Protein AF-A0A351Y3A9-F1 (afdb_monomer)

Sequence (90 aa):
MLNISGKVIANYRLSHIYPTDIGTAHRTGDFHIHDLDMFSGYCAGRSLRQLLEEGFNGLTNRVQSAPPKNLQAAVNQMINFFGTLQNEWA

Nearest PDB structu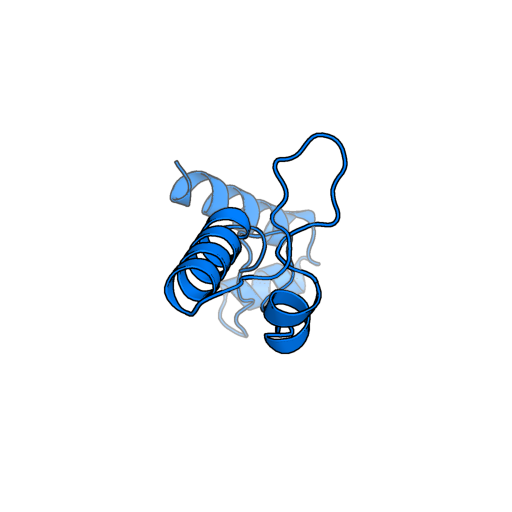res (foldseek):
  8p27-assembly1_A  TM=8.605E-01  e=9.328E-04  Segatella copri

Solvent-accessible surface area (backbone atoms only — not comparable to full-atom values): 5430 Å² total; per-residue (Å²): 113,66,71,62,55,27,54,50,42,28,51,49,38,39,72,72,68,44,57,66,68,60,29,44,34,44,74,75,59,80,44,82,77,77,64,53,52,52,99,51,54,58,77,82,88,76,63,64,64,52,42,53,73,56,17,61,63,92,57,86,99,53,92,64,39,67,46,46,90,47,70,69,50,43,53,50,50,51,52,50,50,56,63,69,49,63,83,61,45,93

Foldseek 3Di:
DLVVQLVVQLVCCLPPVDDVVVSVCCVVPVDHDPPSSAPAAADDDDDLVCCQQANADDDPPDDTDGHDPDPVSSVVSVVVVCVVCVRRHD

Mean predicted aligned error: 4.05 Å

Structure (mmCIF, N/CA/C/O backbone):
data_AF-A0A351Y3A9-F1
#
_entry.id   AF-A0A351Y3A9-F1
#
loop_
_atom_site.group_PDB
_atom_site.id
_atom_site.type_symbol
_atom_site.label_atom_id
_atom_site.label_alt_id
_atom_site.label_comp_id
_atom_site.label_asym_id
_atom_site.label_entity_id
_atom_site.label_seq_id
_atom_site.pdbx_PDB_ins_code
_atom_site.Cartn_x
_atom_site.Cartn_y
_atom_site.Cartn_z
_atom_site.occupancy
_atom_site.B_iso_or_equiv
_atom_site.auth_seq_id
_atom_site.auth_comp_id
_atom_site.auth_asym_id
_atom_site.auth_atom_id
_atom_site.pdbx_PDB_model_num
ATOM 1 N N . MET A 1 1 ? 2.694 14.860 11.561 1.00 71.06 1 MET A N 1
ATOM 2 C CA . MET A 1 1 ? 1.242 14.941 11.277 1.00 71.06 1 MET A CA 1
ATOM 3 C C . MET A 1 1 ? 0.597 13.567 11.091 1.00 71.06 1 MET A C 1
ATOM 5 O O . MET A 1 1 ? -0.438 13.357 11.704 1.00 71.06 1 MET A O 1
ATOM 9 N N . LEU A 1 2 ? 1.219 12.615 10.375 1.00 85.88 2 LEU A N 1
ATOM 10 C CA . LEU A 1 2 ? 0.646 11.280 10.099 1.00 85.88 2 LEU A CA 1
ATOM 11 C C . LEU A 1 2 ? 0.162 10.502 11.340 1.00 85.88 2 LEU A C 1
ATOM 13 O O . LEU A 1 2 ? -0.964 10.028 11.351 1.00 85.88 2 LEU A O 1
ATOM 17 N N . ASN A 1 3 ? 0.949 10.452 12.421 1.00 90.69 3 ASN A N 1
ATOM 18 C CA . ASN A 1 3 ? 0.573 9.721 13.644 1.00 90.69 3 ASN A CA 1
AT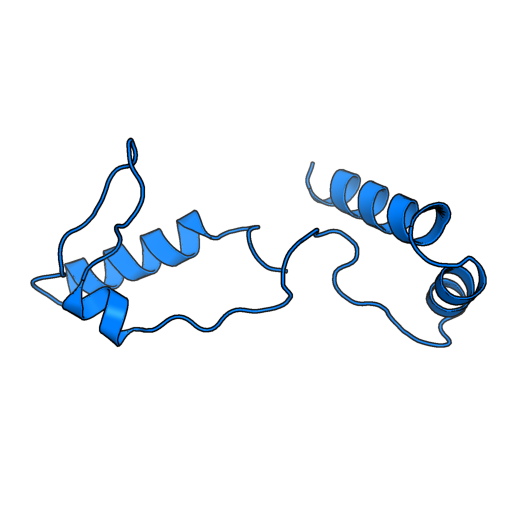OM 19 C C . ASN A 1 3 ? -0.747 10.210 14.274 1.00 90.69 3 ASN A C 1
ATOM 21 O O . ASN A 1 3 ? -1.571 9.412 14.712 1.00 90.69 3 ASN A O 1
ATOM 25 N N . ILE A 1 4 ? -0.960 11.530 14.327 1.00 95.19 4 ILE A N 1
ATOM 26 C CA . ILE A 1 4 ? -2.186 12.091 14.914 1.00 95.19 4 ILE A CA 1
ATOM 27 C C . ILE A 1 4 ? -3.379 11.742 14.023 1.00 95.19 4 ILE A C 1
ATOM 29 O O . ILE A 1 4 ? -4.380 11.235 14.522 1.00 95.19 4 ILE A O 1
ATOM 33 N N . SER A 1 5 ? -3.251 11.950 12.710 1.00 93.44 5 SER A N 1
ATOM 34 C CA . SER A 1 5 ? -4.294 11.617 11.737 1.00 93.44 5 SER A CA 1
ATOM 35 C C . SER A 1 5 ? -4.671 10.135 11.787 1.00 93.44 5 SER A C 1
ATOM 37 O O . SER A 1 5 ? -5.855 9.823 11.881 1.00 93.44 5 SER A O 1
ATOM 39 N N . GLY A 1 6 ? -3.686 9.233 11.819 1.00 93.88 6 GLY A N 1
ATOM 40 C CA . GLY A 1 6 ? -3.932 7.793 11.875 1.00 93.88 6 GLY A CA 1
ATOM 41 C C . GLY A 1 6 ? -4.675 7.367 13.141 1.00 93.88 6 GLY A C 1
ATOM 42 O O . GLY A 1 6 ? -5.677 6.658 13.067 1.00 93.88 6 GLY A O 1
ATOM 43 N N . LYS A 1 7 ? -4.286 7.898 14.309 1.00 95.56 7 LYS A N 1
ATOM 44 C CA . LYS A 1 7 ? -5.003 7.639 15.570 1.00 95.56 7 LYS A CA 1
ATOM 45 C C . LYS A 1 7 ? -6.440 8.157 15.559 1.00 95.56 7 LYS A C 1
ATOM 47 O O . LYS A 1 7 ? -7.318 7.503 16.125 1.00 95.56 7 LYS A O 1
ATOM 52 N N . VAL A 1 8 ? -6.687 9.317 14.948 1.00 96.44 8 VAL A N 1
ATOM 53 C CA . VAL A 1 8 ? -8.043 9.873 14.810 1.00 96.44 8 VAL A CA 1
ATOM 54 C C . VAL A 1 8 ? -8.895 8.976 13.912 1.00 96.44 8 VAL A C 1
ATOM 56 O O . VAL A 1 8 ? -10.001 8.614 14.307 1.00 96.44 8 VAL A O 1
ATOM 59 N N . ILE A 1 9 ? -8.370 8.560 12.754 1.00 95.75 9 ILE A N 1
ATOM 60 C CA . ILE A 1 9 ? -9.071 7.671 11.814 1.00 95.75 9 ILE A CA 1
ATOM 61 C C . ILE A 1 9 ? -9.376 6.321 12.473 1.00 95.75 9 ILE A C 1
ATOM 63 O O . ILE A 1 9 ? -10.525 5.877 12.446 1.00 95.75 9 ILE A O 1
ATOM 67 N N . ALA A 1 10 ? -8.390 5.707 13.130 1.00 96.50 10 ALA A N 1
ATOM 68 C CA . ALA A 1 10 ? -8.556 4.417 13.791 1.00 96.50 10 ALA A CA 1
ATOM 69 C C . ALA A 1 10 ? -9.650 4.457 14.871 1.00 96.50 10 ALA A C 1
ATOM 71 O O . ALA A 1 10 ? -10.545 3.608 14.895 1.00 96.50 10 ALA A O 1
ATOM 72 N N . ASN A 1 11 ? -9.638 5.485 15.728 1.00 96.62 11 ASN A N 1
ATOM 73 C CA . ASN A 1 11 ? -10.672 5.650 16.749 1.00 96.62 11 ASN A CA 1
ATOM 74 C C . ASN A 1 11 ? -12.043 5.945 16.144 1.00 96.62 11 ASN A C 1
ATOM 76 O O . ASN A 1 11 ? -13.038 5.391 16.607 1.00 96.62 11 ASN A O 1
ATOM 80 N N . TYR A 1 12 ? -12.106 6.780 15.104 1.00 97.00 12 TYR A N 1
ATOM 81 C CA . TYR A 1 12 ? -13.360 7.065 14.420 1.00 97.00 12 TYR A CA 1
ATOM 82 C C . TYR A 1 12 ? -13.989 5.781 13.872 1.00 97.00 12 TYR A C 1
ATOM 84 O O . TYR A 1 12 ? -15.170 5.541 14.116 1.00 97.00 12 TYR A O 1
ATOM 92 N N . ARG A 1 13 ? -13.198 4.912 13.228 1.00 96.19 13 ARG A N 1
ATOM 93 C CA . ARG A 1 13 ? -13.679 3.624 12.708 1.00 96.19 13 ARG A CA 1
ATOM 94 C C . ARG A 1 13 ? -14.216 2.707 13.788 1.00 96.19 13 ARG A C 1
ATOM 96 O O . ARG A 1 13 ? -15.332 2.216 13.652 1.00 96.19 13 ARG A O 1
ATOM 103 N N . LEU A 1 14 ? -13.446 2.490 14.852 1.00 97.38 14 LEU A N 1
ATOM 104 C CA . LEU A 1 14 ? -13.854 1.606 15.947 1.00 97.38 14 LEU A CA 1
ATOM 105 C C . LEU A 1 14 ? -15.079 2.128 16.711 1.00 97.38 14 LEU A C 1
ATOM 107 O O . LEU A 1 14 ? -15.735 1.351 17.398 1.00 97.38 14 LEU A O 1
ATOM 111 N N . SER A 1 15 ? -15.351 3.435 16.655 1.00 97.50 15 SER A N 1
ATOM 112 C CA . SER A 1 15 ?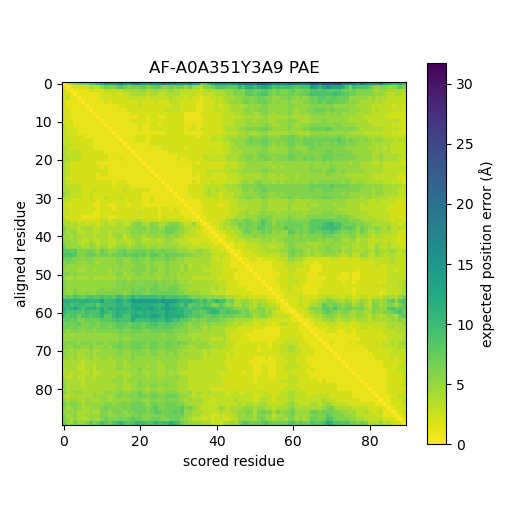 -16.467 4.055 17.379 1.00 97.50 15 SER A CA 1
ATOM 113 C C . SER A 1 15 ? -17.706 4.323 16.517 1.00 97.50 15 SER A C 1
ATOM 115 O O . SER A 1 15 ? -18.788 4.440 17.080 1.00 97.50 15 SER A O 1
ATOM 117 N N . HIS A 1 16 ? -17.570 4.443 15.191 1.00 97.25 16 HIS A N 1
ATOM 118 C CA . HIS A 1 16 ? -18.666 4.891 14.315 1.00 97.25 16 HIS A CA 1
ATOM 119 C C . HIS A 1 16 ? -18.891 4.037 13.061 1.00 97.25 16 HIS A C 1
ATOM 121 O O . HIS A 1 16 ? -19.948 4.162 12.450 1.00 97.25 16 HIS A O 1
ATOM 127 N N . ILE A 1 17 ? -17.923 3.213 12.643 1.00 96.50 17 ILE A N 1
ATOM 128 C CA . ILE A 1 17 ? -18.029 2.404 11.414 1.00 96.50 17 ILE A CA 1
ATOM 129 C C . ILE A 1 17 ? -18.209 0.925 11.744 1.00 96.50 17 ILE A C 1
ATOM 131 O O . ILE A 1 17 ? -19.086 0.271 11.186 1.00 96.50 17 ILE A O 1
ATOM 135 N N . TYR A 1 18 ? -17.385 0.393 12.647 1.00 96.88 18 TYR A N 1
ATOM 136 C CA . TYR A 1 18 ? -17.553 -0.973 13.125 1.00 96.88 18 TYR A CA 1
ATOM 137 C C . TYR A 1 18 ? -18.736 -1.076 14.094 1.00 96.88 18 TYR A C 1
ATOM 139 O O . TYR A 1 18 ? -18.989 -0.136 14.854 1.00 96.88 18 TYR A O 1
ATOM 147 N N . PRO A 1 19 ? -19.419 -2.235 14.127 1.00 98.25 19 PRO A N 1
ATOM 148 C CA . PRO A 1 19 ? -20.327 -2.570 15.213 1.00 98.25 19 PRO A CA 1
ATOM 149 C C . PRO A 1 19 ? -19.660 -2.404 16.588 1.00 98.25 19 PRO A C 1
ATOM 151 O O . PRO A 1 19 ? -18.455 -2.619 16.749 1.00 98.25 19 PRO A O 1
ATOM 154 N N . THR A 1 20 ? -20.438 -1.993 17.589 1.00 98.06 20 THR A N 1
ATOM 155 C CA . THR A 1 20 ? -19.919 -1.640 18.922 1.00 98.06 20 THR A CA 1
ATOM 156 C C . THR A 1 20 ? -19.228 -2.808 19.628 1.00 98.06 20 THR A C 1
ATOM 158 O O . THR A 1 20 ? -18.225 -2.610 20.315 1.00 98.06 20 THR A O 1
ATOM 161 N N . ASP A 1 21 ? -19.740 -4.023 19.457 1.00 98.25 21 ASP A N 1
ATOM 162 C CA . ASP A 1 21 ? -19.158 -5.262 19.974 1.00 98.25 21 ASP A CA 1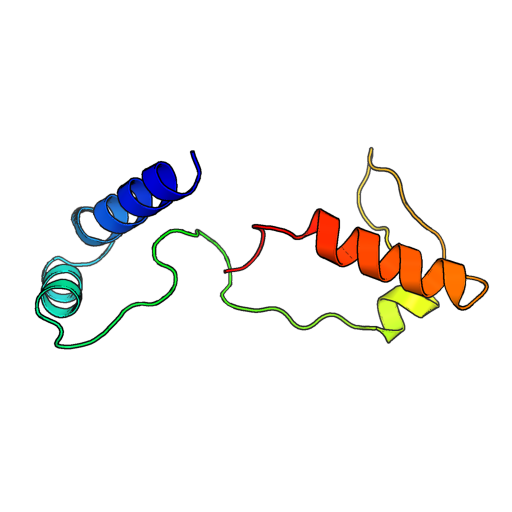
ATOM 163 C C . ASP A 1 21 ? -17.786 -5.552 19.346 1.00 98.25 21 ASP A C 1
ATOM 165 O O . ASP A 1 21 ? -16.829 -5.806 20.074 1.00 98.25 21 ASP A O 1
ATOM 169 N N . ILE A 1 22 ? -17.643 -5.384 18.027 1.00 98.31 22 ILE A N 1
ATOM 170 C CA . ILE A 1 22 ? -16.358 -5.490 17.313 1.00 98.31 22 ILE A CA 1
ATOM 171 C C . ILE A 1 22 ? -15.360 -4.437 17.809 1.00 98.31 22 ILE A C 1
ATOM 173 O O . ILE A 1 22 ? -14.200 -4.746 18.088 1.00 98.31 22 ILE A O 1
ATOM 177 N N . GLY A 1 23 ? -15.812 -3.189 17.956 1.00 97.94 23 GLY A N 1
ATOM 178 C CA . GLY A 1 23 ? -14.988 -2.101 18.479 1.00 97.94 23 GLY A CA 1
ATOM 179 C C . GLY A 1 23 ? -14.532 -2.331 19.923 1.00 97.94 23 GLY A C 1
ATOM 180 O O . GLY A 1 23 ? -13.433 -1.918 20.291 1.00 97.94 23 GLY A O 1
ATOM 181 N N . THR A 1 24 ? -15.359 -2.987 20.738 1.00 98.31 24 THR A N 1
ATOM 182 C CA . THR A 1 24 ? -15.032 -3.347 22.124 1.00 98.31 24 THR A CA 1
ATOM 183 C C . THR A 1 24 ? -14.021 -4.480 22.155 1.00 98.31 24 THR A C 1
ATOM 185 O O . THR A 1 24 ? -12.972 -4.302 22.761 1.00 98.31 24 THR A O 1
ATOM 188 N N . ALA A 1 25 ? -14.279 -5.564 21.420 1.00 98.50 25 ALA A N 1
ATOM 189 C CA . ALA A 1 25 ? -13.410 -6.734 21.338 1.00 98.50 25 ALA A CA 1
ATOM 190 C C . ALA A 1 25 ? -11.977 -6.384 20.891 1.00 98.50 25 ALA A C 1
ATOM 192 O O . ALA A 1 25 ? -11.001 -6.885 21.448 1.00 98.50 25 ALA A O 1
ATOM 193 N N . HIS A 1 26 ? -11.827 -5.442 19.948 1.00 98.44 26 HIS A N 1
ATOM 194 C CA . HIS A 1 26 ? -10.514 -4.903 19.581 1.00 98.44 26 HIS A CA 1
ATOM 195 C C . HIS A 1 26 ? -9.810 -4.199 20.756 1.00 98.44 26 HIS A C 1
ATOM 197 O O . HIS A 1 26 ? -8.607 -4.354 20.954 1.00 98.44 26 HIS A O 1
ATOM 203 N N . ARG A 1 27 ? -10.543 -3.384 21.527 1.00 97.62 27 ARG A N 1
ATOM 204 C CA . ARG A 1 27 ? -9.984 -2.580 22.630 1.00 97.62 27 ARG A CA 1
ATOM 205 C C . ARG A 1 27 ? -9.703 -3.401 23.886 1.00 97.62 27 ARG A C 1
ATOM 207 O O . ARG A 1 27 ? -8.797 -3.044 24.633 1.00 97.62 27 ARG A O 1
ATOM 214 N N . THR A 1 28 ? -10.469 -4.462 24.124 1.00 98.38 28 THR A N 1
ATOM 215 C CA . THR A 1 28 ? -10.263 -5.413 25.227 1.00 98.38 28 THR A CA 1
ATOM 216 C C . THR A 1 28 ? -9.214 -6.472 24.899 1.00 98.38 28 THR A C 1
ATOM 218 O O . THR A 1 28 ? -8.734 -7.139 25.811 1.00 98.38 28 THR A O 1
ATOM 221 N N . GLY A 1 29 ? -8.797 -6.574 23.632 1.00 97.75 29 GLY A N 1
ATOM 222 C CA . GLY A 1 29 ? -7.733 -7.475 23.195 1.00 97.75 29 GLY A CA 1
ATOM 223 C C . GLY A 1 29 ? -8.205 -8.890 22.867 1.00 97.75 29 GLY A C 1
ATOM 224 O O . GLY A 1 29 ? -7.376 -9.794 22.797 1.00 97.75 29 GLY A O 1
ATOM 225 N N . ASP A 1 30 ? -9.503 -9.085 22.632 1.00 98.38 30 ASP A N 1
ATOM 226 C CA . ASP A 1 30 ? -10.055 -10.378 22.208 1.00 98.38 30 ASP A CA 1
ATOM 227 C C . ASP A 1 30 ? -9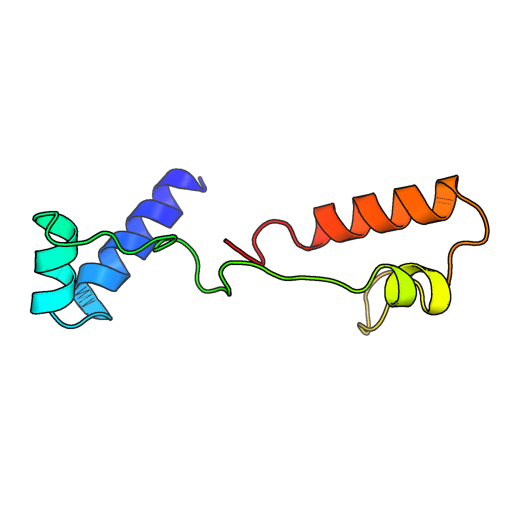.575 -10.740 20.789 1.00 98.38 30 ASP A C 1
ATOM 229 O O . ASP A 1 30 ? -9.356 -11.908 20.467 1.00 98.38 30 ASP A O 1
ATOM 233 N N . PHE A 1 31 ? -9.355 -9.723 19.948 1.00 97.88 31 PHE A N 1
ATOM 234 C CA . PHE A 1 31 ? -8.594 -9.805 18.701 1.00 97.88 31 PHE A CA 1
ATOM 235 C C . PHE A 1 31 ? -7.979 -8.446 18.347 1.00 97.88 31 PHE A C 1
ATOM 237 O O . PHE A 1 31 ? -8.281 -7.422 18.956 1.00 97.88 31 PHE A O 1
ATOM 244 N N . HIS A 1 32 ? -7.135 -8.424 17.316 1.00 97.50 32 HIS A N 1
ATOM 245 C CA . HIS A 1 32 ? -6.539 -7.203 16.788 1.00 97.50 32 HIS A CA 1
ATOM 246 C C . HIS A 1 32 ? -6.961 -6.980 15.331 1.00 97.50 32 HIS A C 1
ATOM 248 O O . HIS A 1 32 ? -6.882 -7.886 14.505 1.00 97.50 32 HIS A O 1
ATOM 254 N N . ILE A 1 33 ? -7.414 -5.764 15.022 1.00 96.44 33 ILE A N 1
ATOM 255 C CA . ILE A 1 33 ? -7.710 -5.331 13.650 1.00 96.44 33 ILE A CA 1
ATOM 256 C C . ILE A 1 33 ? -6.506 -4.519 13.195 1.00 96.44 33 ILE A C 1
ATOM 258 O O . ILE A 1 33 ? -6.201 -3.492 13.802 1.00 96.44 33 ILE A O 1
ATOM 262 N N . HIS A 1 34 ? -5.842 -4.992 12.150 1.00 96.00 34 HIS A N 1
ATOM 263 C CA . HIS A 1 34 ? -4.668 -4.345 11.584 1.00 96.00 34 HIS A CA 1
ATOM 264 C C . HIS A 1 34 ? -5.054 -3.091 10.779 1.00 96.00 34 HIS A C 1
ATOM 266 O O . HIS A 1 34 ? -6.176 -2.988 10.276 1.00 96.00 34 HIS A O 1
ATOM 272 N N . ASP A 1 35 ? -4.124 -2.137 10.694 1.00 94.69 35 ASP A N 1
ATOM 273 C CA . ASP A 1 35 ? -4.131 -1.027 9.725 1.00 94.69 35 ASP A CA 1
ATOM 274 C C . ASP A 1 35 ? -5.388 -0.140 9.734 1.00 94.69 35 ASP A C 1
ATOM 276 O O . ASP A 1 35 ? -5.888 0.346 8.715 1.00 94.69 35 ASP A O 1
ATOM 280 N N . LEU A 1 36 ? -5.931 0.086 10.932 1.00 95.50 36 LEU A N 1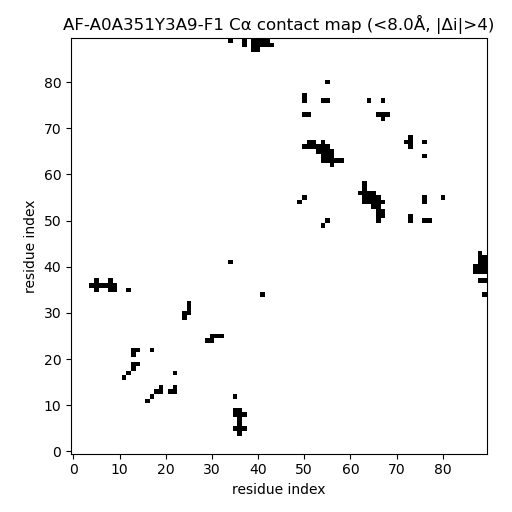
ATOM 281 C CA . LEU A 1 36 ? -7.134 0.895 11.144 1.00 95.50 36 LEU A CA 1
ATOM 282 C C . LEU A 1 36 ? -6.983 2.367 10.730 1.00 95.50 36 LEU A C 1
ATOM 284 O O . LEU A 1 36 ? -7.986 3.077 10.627 1.00 95.50 36 LEU A O 1
ATOM 288 N N . ASP A 1 37 ? -5.761 2.839 10.520 1.00 92.69 37 ASP A N 1
ATOM 289 C CA . ASP A 1 37 ? -5.429 4.199 10.119 1.00 92.69 37 ASP A CA 1
ATOM 290 C C . ASP A 1 37 ? -5.498 4.443 8.602 1.00 92.69 37 ASP A C 1
ATOM 292 O O . ASP A 1 37 ? -5.567 5.608 8.199 1.00 92.69 37 ASP A O 1
ATOM 296 N N . MET A 1 38 ? -5.578 3.398 7.765 1.00 89.62 38 MET A N 1
ATOM 297 C CA . MET A 1 38 ? -5.668 3.526 6.303 1.00 89.62 38 MET A CA 1
ATOM 298 C C . MET A 1 38 ? -6.976 2.994 5.705 1.00 89.62 38 MET A C 1
ATOM 300 O O . MET A 1 38 ? -7.559 1.996 6.128 1.00 89.62 38 MET A O 1
ATOM 304 N N . PHE A 1 39 ? -7.514 3.708 4.707 1.00 87.31 39 PHE A N 1
ATOM 305 C CA . PHE A 1 39 ? -8.647 3.254 3.881 1.00 87.31 39 PHE A CA 1
ATOM 306 C C . PHE A 1 39 ? -8.141 2.715 2.546 1.00 87.31 39 PHE A C 1
ATOM 308 O O . PHE A 1 39 ? -8.375 3.299 1.493 1.00 87.31 39 PHE A O 1
ATOM 315 N N . SER A 1 40 ? -7.403 1.618 2.615 1.00 90.00 40 SER A N 1
ATOM 316 C CA . SER A 1 40 ? -6.754 0.993 1.468 1.00 90.00 40 SER A CA 1
ATOM 317 C C . SER A 1 40 ? -6.771 -0.524 1.603 1.00 90.00 40 SER A C 1
ATOM 319 O O . SER A 1 40 ? -7.151 -1.069 2.640 1.00 90.00 40 SER A O 1
ATOM 321 N N . GLY A 1 41 ? -6.325 -1.215 0.553 1.00 89.06 41 GLY A N 1
ATOM 322 C CA . GLY A 1 41 ? -5.922 -2.610 0.700 1.00 89.06 41 GLY A CA 1
ATOM 323 C C . GLY A 1 41 ? -4.722 -2.734 1.641 1.00 89.06 41 GLY A C 1
ATOM 324 O O . GLY A 1 41 ? -3.951 -1.784 1.790 1.00 89.06 41 GLY A O 1
ATOM 325 N N . TYR A 1 42 ? -4.569 -3.916 2.240 1.00 90.81 42 TYR A N 1
ATOM 326 C CA . TYR A 1 42 ? -3.406 -4.245 3.063 1.00 90.81 42 TYR A CA 1
ATOM 327 C C . TYR A 1 42 ? -2.143 -4.267 2.207 1.00 90.81 42 TYR A C 1
ATOM 329 O O . TYR A 1 42 ? -1.295 -3.402 2.312 1.00 90.81 42 TYR A O 1
ATOM 337 N N . CYS A 1 43 ? -2.062 -5.203 1.263 1.00 91.19 43 CYS A N 1
ATOM 338 C CA . CYS A 1 43 ? -0.893 -5.354 0.414 1.00 91.19 43 CYS A CA 1
ATOM 339 C C . CYS A 1 43 ? -1.270 -5.443 -1.062 1.00 91.19 43 CYS A C 1
ATOM 341 O O . CYS A 1 43 ? -2.422 -5.689 -1.433 1.00 91.19 43 CYS A O 1
ATOM 343 N N . ALA A 1 44 ? -0.265 -5.268 -1.917 1.00 88.50 44 ALA A N 1
ATOM 344 C CA . ALA A 1 44 ? -0.422 -5.452 -3.344 1.00 88.50 44 ALA A CA 1
ATOM 345 C C . ALA A 1 44 ? 0.824 -6.054 -3.993 1.00 88.50 44 ALA A C 1
ATOM 347 O O . ALA A 1 44 ? 1.941 -5.573 -3.819 1.00 88.50 44 ALA A O 1
ATOM 348 N N . GLY A 1 45 ? 0.600 -7.075 -4.821 1.00 88.12 45 GLY A N 1
ATOM 349 C CA . GLY A 1 45 ? 1.575 -7.555 -5.794 1.00 88.12 45 GLY A CA 1
ATOM 350 C C . GLY A 1 45 ? 1.467 -6.769 -7.098 1.00 88.12 45 GLY A C 1
ATOM 351 O O . GLY A 1 45 ? 0.375 -6.36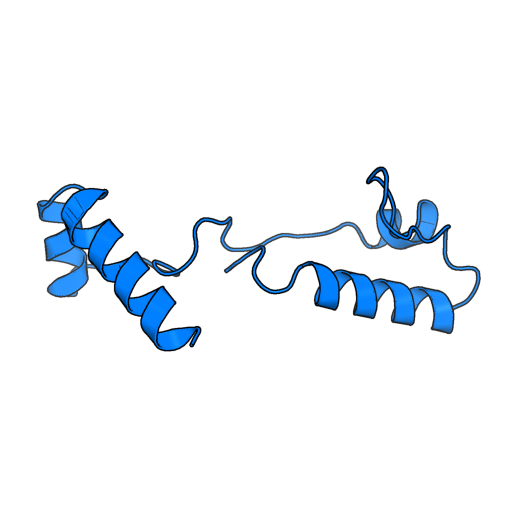3 -7.517 1.00 88.12 45 GLY A O 1
ATOM 352 N N . ARG A 1 46 ? 2.607 -6.531 -7.749 1.00 87.06 46 ARG A N 1
ATOM 353 C CA . ARG A 1 46 ? 2.686 -5.804 -9.021 1.00 87.06 46 ARG A CA 1
ATOM 354 C C . ARG A 1 46 ? 3.594 -6.543 -9.981 1.00 87.06 46 ARG A C 1
ATOM 356 O O . ARG A 1 46 ? 4.647 -7.044 -9.595 1.00 87.06 46 ARG A O 1
ATOM 363 N N . SER A 1 47 ? 3.152 -6.639 -11.229 1.00 93.19 47 SER A N 1
ATOM 364 C CA . SER A 1 47 ? 3.861 -7.394 -12.253 1.00 93.1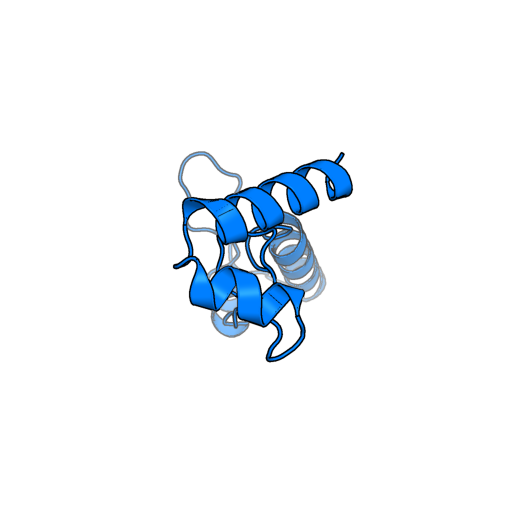9 47 SER A CA 1
ATOM 365 C C . SER A 1 47 ? 5.131 -6.654 -12.665 1.00 93.19 47 SER A C 1
ATOM 367 O O . SER A 1 47 ? 5.069 -5.620 -13.330 1.00 93.19 47 SER A O 1
ATOM 369 N N . LEU A 1 48 ? 6.295 -7.208 -12.310 1.00 94.38 48 LEU A N 1
ATOM 370 C CA . LEU A 1 48 ? 7.577 -6.709 -12.811 1.00 94.38 48 LEU A CA 1
ATOM 371 C C . LEU A 1 48 ? 7.626 -6.782 -14.340 1.00 94.38 48 LEU A C 1
ATOM 373 O O . LEU A 1 48 ? 8.106 -5.858 -14.985 1.00 94.38 48 LEU A O 1
ATOM 377 N N . ARG A 1 49 ? 7.070 -7.850 -14.924 1.00 96.50 49 ARG A N 1
ATOM 378 C CA . ARG A 1 49 ? 6.956 -7.994 -16.378 1.00 96.50 49 ARG A CA 1
ATOM 379 C C . ARG A 1 49 ? 6.211 -6.812 -16.993 1.00 96.50 49 ARG A C 1
ATOM 381 O O . ARG A 1 49 ? 6.687 -6.258 -17.971 1.00 96.50 49 ARG A O 1
ATOM 388 N N . GLN A 1 50 ? 5.098 -6.397 -16.391 1.00 95.25 50 GLN A N 1
ATOM 389 C CA . GLN A 1 50 ? 4.327 -5.256 -16.879 1.00 95.25 50 GLN A CA 1
ATOM 390 C C . GLN A 1 50 ? 5.155 -3.967 -16.842 1.00 95.25 50 GLN A C 1
ATOM 392 O O . GLN A 1 50 ? 5.227 -3.253 -17.834 1.00 95.25 50 GLN A O 1
ATOM 397 N N . LEU A 1 51 ? 5.865 -3.706 -15.739 1.00 94.94 51 LEU A N 1
ATOM 398 C CA . LEU A 1 51 ? 6.762 -2.551 -15.649 1.00 94.94 51 LEU A CA 1
ATOM 399 C C . LEU A 1 51 ? 7.855 -2.576 -16.734 1.00 94.94 51 LEU A C 1
ATOM 401 O O . LEU A 1 51 ? 8.195 -1.535 -17.288 1.00 94.94 51 LEU A O 1
ATOM 405 N N . LEU A 1 52 ? 8.411 -3.751 -17.038 1.00 96.69 52 LEU A N 1
ATOM 406 C CA . LEU A 1 52 ? 9.487 -3.902 -18.020 1.00 96.69 52 LEU A CA 1
ATOM 407 C C . LEU A 1 52 ? 8.999 -3.857 -19.475 1.00 96.69 52 LEU A C 1
ATOM 409 O O . LEU A 1 52 ? 9.723 -3.348 -20.325 1.00 96.69 52 LEU A O 1
ATOM 413 N N . GLU A 1 53 ? 7.809 -4.384 -19.769 1.00 97.50 53 GLU A N 1
ATOM 414 C CA . GLU A 1 53 ? 7.262 -4.476 -21.131 1.00 97.50 53 GLU A CA 1
ATOM 415 C C . GLU A 1 53 ? 6.410 -3.261 -21.519 1.00 97.50 53 GLU A C 1
ATOM 417 O O . GLU A 1 53 ? 6.362 -2.908 -22.696 1.00 97.50 53 GLU A O 1
ATOM 422 N N . GLU A 1 54 ? 5.776 -2.594 -20.551 1.00 95.94 54 GLU A N 1
ATOM 423 C CA . GLU A 1 54 ? 4.872 -1.458 -20.786 1.00 95.94 54 GLU A CA 1
ATOM 424 C C . GLU A 1 54 ? 5.453 -0.136 -20.252 1.00 95.94 54 GLU A C 1
ATOM 426 O O . GLU A 1 54 ? 5.201 0.927 -20.821 1.00 95.94 54 GLU A O 1
ATOM 431 N N . GLY A 1 55 ? 6.302 -0.180 -19.222 1.00 95.31 55 GLY A N 1
ATOM 432 C CA . GLY A 1 55 ? 6.785 1.005 -18.508 1.00 95.31 55 GLY A CA 1
ATOM 433 C C . GLY A 1 55 ? 5.799 1.497 -17.442 1.00 95.31 55 GLY A C 1
ATOM 434 O O . GLY A 1 55 ? 4.682 0.999 -17.312 1.00 95.31 55 GLY A O 1
ATOM 435 N N . PHE A 1 56 ? 6.203 2.488 -16.644 1.00 94.88 56 PHE A N 1
ATOM 436 C CA . PHE A 1 56 ? 5.323 3.092 -15.636 1.00 94.88 56 PHE A CA 1
ATOM 437 C C . PHE A 1 56 ? 4.427 4.183 -16.252 1.00 94.88 56 PHE A C 1
ATOM 439 O O . PHE A 1 56 ? 4.848 5.334 -16.414 1.00 94.88 56 PHE A O 1
ATOM 446 N N . ASN A 1 57 ? 3.198 3.816 -16.635 1.00 92.00 57 ASN A N 1
ATOM 447 C CA . ASN A 1 57 ? 2.258 4.670 -17.375 1.00 92.00 57 ASN A CA 1
ATOM 448 C C . ASN A 1 57 ? 0.779 4.429 -16.966 1.00 92.00 57 ASN A C 1
ATOM 450 O O . ASN A 1 57 ? 0.511 3.795 -15.948 1.00 92.00 57 ASN A O 1
ATOM 454 N N . GLY A 1 58 ? -0.177 4.978 -17.732 1.00 86.12 58 GLY A N 1
ATOM 455 C CA . GLY A 1 58 ? -1.606 4.632 -17.625 1.00 86.12 58 GLY A CA 1
ATOM 456 C C . GLY A 1 58 ? -2.530 5.740 -17.106 1.00 86.12 58 GLY A C 1
ATOM 457 O O . GLY A 1 58 ? -3.740 5.549 -17.044 1.00 86.12 58 GLY A O 1
ATOM 458 N N . LEU A 1 59 ? -1.990 6.916 -16.766 1.00 86.00 59 LEU A N 1
ATOM 459 C CA . LEU A 1 59 ? -2.765 8.052 -16.250 1.00 86.00 59 LEU A CA 1
ATOM 460 C C . LEU A 1 59 ? -2.630 9.290 -17.137 1.00 86.00 59 LEU A C 1
ATOM 462 O O . LEU A 1 59 ? -1.521 9.753 -17.407 1.00 86.00 59 LEU A O 1
ATOM 466 N N . THR A 1 60 ? -3.757 9.868 -17.548 1.00 89.25 60 THR A N 1
ATOM 467 C CA . THR A 1 60 ? -3.790 11.162 -18.244 1.00 89.25 60 THR A CA 1
ATOM 468 C C . THR A 1 60 ? -3.290 12.287 -17.335 1.00 89.25 60 THR A C 1
ATOM 470 O O . THR A 1 60 ? -3.549 12.273 -16.132 1.00 89.25 60 THR A O 1
ATOM 473 N N . ASN A 1 61 ? -2.615 13.290 -17.905 1.00 89.88 61 ASN A N 1
ATOM 474 C CA . ASN A 1 61 ? -2.093 14.468 -17.189 1.00 89.88 61 ASN A CA 1
ATOM 475 C C . ASN A 1 61 ? -1.056 14.162 -16.088 1.00 89.88 61 ASN A C 1
ATOM 477 O O . ASN A 1 61 ? -0.863 14.956 -15.167 1.00 89.88 61 ASN A O 1
ATOM 481 N N . ARG A 1 62 ? -0.366 13.021 -16.176 1.00 87.06 62 ARG A N 1
ATOM 482 C CA . ARG A 1 62 ? 0.780 12.676 -15.326 1.00 87.06 62 ARG A CA 1
ATOM 483 C C . ARG A 1 62 ? 1.991 12.364 -16.197 1.00 87.06 62 ARG A C 1
ATOM 485 O O . ARG A 1 62 ? 1.841 11.963 -17.347 1.00 87.06 62 ARG A O 1
ATOM 492 N N . VAL A 1 63 ? 3.188 12.555 -15.647 1.00 90.38 63 VAL A N 1
ATOM 493 C CA . VAL A 1 63 ? 4.426 12.119 -16.305 1.00 90.38 63 VAL A CA 1
ATOM 494 C C . VAL A 1 63 ? 4.400 10.595 -16.417 1.00 90.38 63 VAL A C 1
ATOM 496 O O . VAL A 1 63 ? 4.101 9.912 -15.440 1.00 90.38 63 VAL A O 1
ATOM 499 N N . GLN A 1 64 ? 4.706 10.078 -17.604 1.00 93.44 64 GLN A N 1
ATOM 500 C CA . GLN A 1 64 ? 4.711 8.647 -17.903 1.00 93.44 64 GLN A CA 1
ATOM 501 C C . GLN A 1 64 ? 6.085 8.216 -18.409 1.00 93.44 64 GLN A C 1
ATOM 503 O O . GLN A 1 64 ? 6.813 9.008 -19.010 1.00 93.44 64 GLN A O 1
ATOM 508 N N . SER A 1 65 ? 6.430 6.951 -18.180 1.00 95.19 65 SER A N 1
ATOM 509 C CA . SER A 1 65 ? 7.654 6.332 -18.684 1.00 95.19 65 SER A CA 1
ATOM 510 C C . SER A 1 65 ? 7.318 5.199 -19.648 1.00 95.19 65 SER A C 1
ATOM 512 O O . SER A 1 65 ? 6.520 4.324 -19.327 1.00 95.19 65 SER A O 1
ATOM 514 N N . ALA A 1 66 ? 7.956 5.206 -20.818 1.00 96.44 66 ALA A N 1
ATOM 515 C CA . ALA A 1 66 ? 7.963 4.070 -21.737 1.00 96.44 66 ALA A CA 1
ATOM 516 C C . ALA A 1 66 ? 8.812 2.909 -21.163 1.00 96.44 66 ALA A C 1
ATOM 518 O O . ALA A 1 66 ? 9.550 3.124 -20.191 1.00 96.44 66 ALA A O 1
ATOM 519 N N . PRO A 1 67 ? 8.772 1.705 -21.764 1.00 97.81 67 PRO A N 1
ATOM 520 C CA . PRO A 1 67 ? 9.574 0.566 -21.320 1.00 97.81 67 PRO A CA 1
ATOM 521 C C . PRO A 1 67 ? 11.066 0.913 -21.151 1.00 97.81 67 PRO A C 1
ATOM 523 O O . PRO A 1 67 ? 11.648 1.587 -22.016 1.00 97.81 67 PRO A O 1
ATOM 526 N N . PRO A 1 68 ? 11.712 0.497 -20.046 1.00 98.00 68 PRO A N 1
ATOM 527 C CA . PRO A 1 68 ? 13.117 0.797 -19.803 1.00 98.00 68 PRO A CA 1
ATOM 528 C C . PRO A 1 68 ? 14.024 0.093 -20.824 1.00 98.00 68 PRO A C 1
ATOM 530 O O . PRO A 1 68 ? 13.893 -1.097 -21.082 1.00 98.00 68 PRO A O 1
ATOM 533 N N . LYS A 1 69 ? 15.001 0.8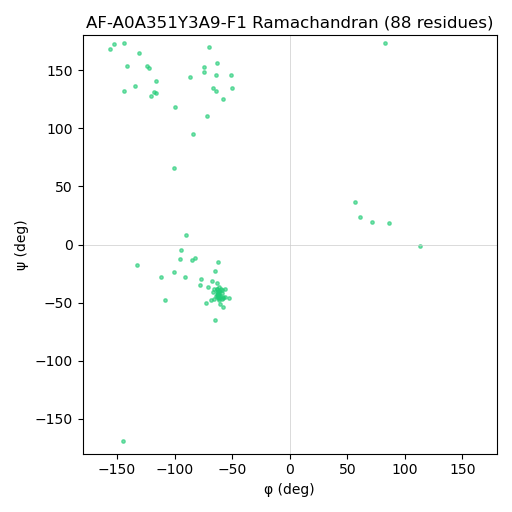23 -21.378 1.00 98.06 69 LYS A N 1
ATOM 534 C CA . LYS A 1 69 ? 15.951 0.295 -22.384 1.00 98.06 69 LYS A CA 1
ATOM 535 C C . LYS A 1 69 ? 17.266 -0.226 -21.793 1.00 98.06 69 LYS A C 1
ATOM 537 O O . LYS A 1 69 ? 18.123 -0.708 -22.525 1.00 98.06 69 LYS A O 1
ATOM 542 N N . ASN A 1 70 ? 17.461 -0.071 -20.485 1.00 98.19 70 ASN A N 1
ATOM 543 C CA . ASN A 1 70 ? 18.623 -0.558 -19.747 1.00 98.19 70 ASN A CA 1
ATOM 544 C C . ASN A 1 70 ? 18.269 -0.753 -18.261 1.00 98.19 70 ASN A C 1
ATOM 546 O O . ASN A 1 70 ? 17.222 -0.295 -17.795 1.00 98.19 70 ASN A O 1
ATOM 550 N N . LEU A 1 71 ? 19.156 -1.418 -17.515 1.00 98.12 71 LEU A N 1
ATOM 551 C CA . LEU A 1 71 ? 18.934 -1.744 -16.104 1.00 98.12 71 LEU A CA 1
ATOM 552 C C . LEU A 1 71 ? 18.773 -0.499 -15.220 1.00 98.12 71 LEU A C 1
ATOM 554 O O . LEU A 1 71 ? 17.911 -0.482 -14.348 1.00 98.12 71 LEU A O 1
ATOM 558 N N . GLN A 1 72 ? 19.559 0.555 -15.457 1.00 98.50 72 GLN A N 1
ATOM 559 C CA . GLN A 1 72 ? 19.462 1.793 -14.681 1.00 98.50 72 GLN A CA 1
ATOM 560 C C . GLN A 1 72 ? 18.070 2.425 -14.816 1.00 98.50 72 GLN A C 1
ATOM 562 O O . GLN A 1 72 ? 17.459 2.804 -13.819 1.00 98.50 72 GLN A O 1
ATOM 567 N N . ALA A 1 73 ? 17.535 2.483 -16.037 1.00 97.75 73 ALA A N 1
ATOM 568 C CA . ALA A 1 73 ? 16.186 2.971 -16.291 1.00 97.75 73 ALA A CA 1
ATOM 569 C C . ALA A 1 73 ? 15.125 2.088 -15.615 1.00 97.75 73 ALA A C 1
ATOM 571 O O . ALA A 1 73 ? 14.187 2.623 -15.030 1.00 97.75 73 ALA A O 1
ATOM 572 N N . ALA A 1 74 ? 15.286 0.760 -15.642 1.00 97.69 74 ALA A N 1
ATOM 573 C CA . ALA A 1 74 ? 14.363 -0.160 -14.977 1.00 97.69 74 ALA A CA 1
ATOM 574 C C . ALA A 1 74 ? 14.339 0.055 -13.455 1.00 97.69 74 ALA A C 1
ATOM 576 O O . ALA A 1 74 ? 13.269 0.168 -12.861 1.00 97.69 74 ALA A O 1
ATOM 577 N N . VAL A 1 75 ? 15.512 0.189 -12.829 1.00 97.75 75 VAL A N 1
ATOM 578 C CA . VAL A 1 75 ? 15.634 0.460 -11.388 1.00 97.75 75 VAL A CA 1
ATOM 579 C C . VAL A 1 75 ? 15.031 1.812 -11.022 1.00 97.75 75 VAL A C 1
ATOM 581 O O . VAL A 1 75 ? 14.263 1.896 -10.067 1.00 97.75 75 VAL A O 1
ATOM 584 N N . ASN A 1 76 ? 15.289 2.856 -11.809 1.00 97.06 76 ASN A N 1
ATOM 585 C CA . ASN A 1 76 ? 14.703 4.174 -11.565 1.00 97.06 76 ASN A CA 1
ATOM 586 C C . ASN A 1 76 ? 13.172 4.159 -11.684 1.00 97.06 76 ASN A C 1
ATOM 588 O O . ASN A 1 76 ? 12.494 4.801 -10.883 1.00 97.06 76 ASN A O 1
ATOM 592 N N . GLN A 1 77 ? 12.614 3.403 -12.636 1.00 96.31 77 GLN A N 1
ATOM 593 C CA . GLN A 1 77 ? 11.164 3.223 -12.727 1.00 96.31 77 GLN A CA 1
ATOM 594 C C . GLN A 1 77 ? 10.602 2.449 -11.525 1.00 96.31 77 GLN A C 1
ATOM 596 O O . GLN A 1 77 ? 9.556 2.841 -11.017 1.00 96.31 77 GLN A O 1
ATOM 601 N N . MET A 1 78 ? 11.299 1.426 -11.010 1.00 95.06 78 MET A N 1
ATOM 602 C CA . MET A 1 78 ? 10.903 0.734 -9.770 1.00 95.06 78 MET A CA 1
ATOM 603 C C . MET A 1 78 ? 10.923 1.671 -8.554 1.00 95.06 78 MET A C 1
ATOM 605 O O . MET A 1 78 ? 9.988 1.668 -7.758 1.00 95.06 78 MET A O 1
ATOM 609 N N . ILE A 1 79 ? 11.949 2.516 -8.423 1.00 95.12 79 ILE A N 1
ATOM 610 C CA . ILE A 1 79 ? 12.026 3.516 -7.347 1.00 95.12 79 ILE A CA 1
ATOM 611 C C . ILE A 1 79 ? 10.865 4.509 -7.458 1.00 95.12 79 ILE A C 1
ATOM 613 O O . ILE A 1 79 ? 10.199 4.783 -6.462 1.00 95.12 79 ILE A O 1
ATOM 617 N N . ASN A 1 80 ? 10.584 5.016 -8.663 1.00 92.94 80 ASN A N 1
ATOM 618 C CA . ASN A 1 80 ? 9.464 5.930 -8.888 1.00 92.94 80 ASN A CA 1
ATOM 619 C C . ASN A 1 80 ? 8.115 5.263 -8.575 1.00 92.94 80 ASN A C 1
ATOM 621 O O . ASN A 1 80 ? 7.244 5.879 -7.964 1.00 92.94 80 ASN A O 1
ATOM 625 N N . PHE A 1 81 ? 7.962 3.991 -8.944 1.00 91.75 81 PHE A N 1
ATOM 626 C CA . PHE A 1 81 ? 6.789 3.188 -8.631 1.00 91.75 81 PHE A CA 1
ATOM 627 C C . PHE A 1 81 ? 6.550 3.103 -7.116 1.00 91.75 81 PHE A C 1
ATOM 629 O O . PHE A 1 81 ? 5.476 3.479 -6.645 1.00 91.75 81 PHE A O 1
ATOM 636 N N . PHE A 1 82 ? 7.560 2.684 -6.344 1.00 91.06 82 PHE A N 1
ATOM 637 C CA . PHE A 1 82 ? 7.450 2.616 -4.884 1.00 91.06 82 PHE A CA 1
ATOM 638 C C . PHE A 1 82 ? 7.211 3.989 -4.271 1.00 91.06 82 PHE A C 1
ATOM 640 O O . PHE A 1 82 ? 6.366 4.118 -3.394 1.00 91.06 82 PHE A O 1
ATOM 647 N N . GLY A 1 83 ? 7.900 5.017 -4.769 1.00 91.69 83 GLY A N 1
ATOM 648 C CA . GLY A 1 83 ? 7.743 6.384 -4.295 1.00 91.69 83 GLY A CA 1
ATOM 649 C C . GLY A 1 83 ? 6.331 6.933 -4.505 1.00 91.69 83 GLY A C 1
ATOM 650 O O . GLY A 1 83 ? 5.793 7.580 -3.609 1.00 91.69 83 GLY A O 1
ATOM 651 N N . THR A 1 84 ? 5.730 6.643 -5.661 1.00 89.75 84 THR A N 1
ATOM 652 C CA . THR A 1 84 ? 4.384 7.103 -6.039 1.00 89.75 84 THR A CA 1
ATOM 653 C C . THR A 1 84 ? 3.292 6.412 -5.231 1.00 89.75 84 THR A C 1
ATOM 655 O O . THR A 1 84 ? 2.299 7.048 -4.901 1.00 89.75 84 THR A O 1
ATOM 658 N N . LEU A 1 85 ? 3.464 5.128 -4.906 1.00 88.00 85 LEU A N 1
ATOM 659 C CA . LEU A 1 85 ? 2.461 4.351 -4.169 1.00 88.00 85 LEU A CA 1
ATOM 660 C C . LEU A 1 85 ? 2.625 4.395 -2.646 1.00 88.00 85 LEU A C 1
ATOM 662 O O . LEU A 1 85 ? 1.934 3.662 -1.935 1.00 88.00 85 LEU A O 1
ATOM 666 N N . GLN A 1 86 ? 3.524 5.232 -2.128 1.00 86.38 86 GLN A N 1
ATOM 667 C CA . GLN A 1 86 ? 3.607 5.456 -0.688 1.00 86.38 86 GLN A CA 1
ATOM 668 C C . GLN A 1 86 ? 2.254 5.959 -0.172 1.00 86.38 86 GLN A C 1
ATOM 670 O O . GLN A 1 86 ? 1.783 7.007 -0.611 1.00 86.38 86 GLN A O 1
ATOM 675 N N . ASN A 1 87 ? 1.691 5.268 0.820 1.00 84.69 87 ASN A N 1
ATOM 676 C CA . ASN A 1 87 ? 0.373 5.543 1.410 1.00 84.69 87 ASN A CA 1
ATOM 677 C C . ASN A 1 87 ? -0.842 5.196 0.522 1.00 84.69 87 ASN A C 1
ATOM 679 O O . ASN A 1 87 ? -1.939 5.674 0.794 1.00 84.69 87 ASN A O 1
ATOM 683 N N . GLU A 1 88 ? -0.685 4.344 -0.495 1.00 88.12 88 GLU A N 1
ATOM 684 C CA . GLU A 1 88 ? -1.821 3.767 -1.246 1.00 88.12 88 GLU A CA 1
ATOM 685 C C . GLU A 1 88 ? -2.239 2.377 -0.726 1.00 88.12 88 GLU A C 1
ATOM 687 O O . GLU A 1 88 ? -3.291 1.855 -1.093 1.00 88.12 88 GLU A O 1
ATOM 692 N N . TRP A 1 89 ? -1.403 1.772 0.118 1.00 87.56 89 TRP A N 1
ATOM 693 C CA . TRP A 1 89 ? -1.566 0.462 0.757 1.00 87.56 89 TRP A CA 1
ATOM 694 C C . TRP A 1 89 ? -1.040 0.571 2.189 1.00 87.56 89 TRP A C 1
ATOM 696 O O . TRP A 1 89 ? -0.189 1.433 2.436 1.00 87.56 89 TRP A O 1
ATOM 706 N N . ALA A 1 90 ? -1.556 -0.261 3.091 1.00 85.56 90 ALA A N 1
ATOM 707 C CA . ALA A 1 90 ? -1.148 -0.257 4.493 1.00 85.56 90 ALA A CA 1
ATOM 708 C C . ALA A 1 90 ? 0.213 -0.931 4.737 1.00 85.56 90 ALA A C 1
ATOM 710 O O . ALA A 1 90 ? 0.576 -1.861 3.980 1.00 85.56 90 ALA A O 1
#

Secondary structure (DSSP, 8-state):
-HHHHHHHHHHHHHHHTS-HHHHHHHHHTSS----TT-SSBS-----HHHHHHH-S---TTS---PPPSSHHHHHHHHHHHHHHTTTSB-

pLDDT: mean 93.82, std 4.69, range [71.06, 98.5]

Radius of gyration: 18.8 Å; Cα contacts (8 Å, |Δi|>4): 78; chains: 1; bounding box: 40×25×48 Å